Protein AF-A0A661RQL8-F1 (afdb_monomer_lite)

Radius of gyration: 12.85 Å; chains: 1; bounding box: 26×26×41 Å

pLDDT: mean 89.5, std 8.92, range [49.56, 96.62]

Sequence (83 aa):
MEEMTFVQKIILDSDCESFKQAIISNLRSDREDPIFEELEAYSWRVNSWEPEYAQKIINELKTRGEVITKKINGYPRYFLVKS

Secondary structure (DSSP, 8-state):
-PPPPHHHHHHHHHHHHHHHHHHHHHHTTT--S-BHHHHHHH-HHHHTS-HHHHHHHHHHHHHTTSEEEEEETTEEEEEEPP-

Foldseek 3Di:
DDDDDPVNVVVLVVVLVLLVVLVVQCVVVVDPFDFLVSSLVSGVSSVPDDPVRNVVSVVVCVVVVQWDWDQDPNTTTIDGDDD

Structure (mmCIF, N/CA/C/O backbone):
data_AF-A0A661RQL8-F1
#
_entry.id   AF-A0A661RQL8-F1
#
loop_
_atom_site.group_PDB
_atom_site.id
_atom_site.type_symbol
_atom_site.label_atom_id
_atom_site.label_alt_id
_atom_site.label_comp_id
_atom_site.label_asym_id
_atom_site.label_entity_id
_atom_site.label_seq_id
_atom_site.pdbx_PDB_ins_code
_atom_site.Cartn_x
_atom_site.Cartn_y
_atom_site.Cartn_z
_atom_site.occupancy
_atom_site.B_iso_or_equiv
_atom_site.auth_seq_id
_atom_site.auth_comp_id
_atom_site.auth_asym_id
_atom_site.auth_atom_id
_atom_site.pdbx_PDB_model_num
ATOM 1 N N . MET A 1 1 ? -5.710 -4.714 24.256 1.00 49.56 1 MET A N 1
ATOM 2 C CA . MET A 1 1 ? -5.898 -3.932 23.020 1.00 49.56 1 MET A CA 1
ATOM 3 C C . MET A 1 1 ? -5.495 -2.521 23.397 1.00 49.56 1 MET A C 1
ATOM 5 O O . MET A 1 1 ? -6.203 -1.924 24.193 1.00 49.56 1 MET A O 1
ATOM 9 N N . GLU A 1 2 ? -4.293 -2.078 23.028 1.00 66.38 2 GLU A N 1
ATOM 10 C CA . GLU A 1 2 ? -3.876 -0.700 23.324 1.00 66.38 2 GLU A CA 1
ATOM 11 C C . GLU A 1 2 ? -4.719 0.258 22.484 1.00 66.38 2 GLU A C 1
ATOM 13 O O . GLU A 1 2 ? -4.851 0.071 21.272 1.00 66.38 2 GLU A O 1
ATOM 18 N N . GLU A 1 3 ? -5.324 1.252 23.131 1.00 78.25 3 GLU A N 1
ATOM 19 C CA . GLU A 1 3 ? -6.020 2.320 22.424 1.00 78.25 3 GLU A CA 1
ATOM 20 C C . GLU A 1 3 ? -4.996 3.190 21.695 1.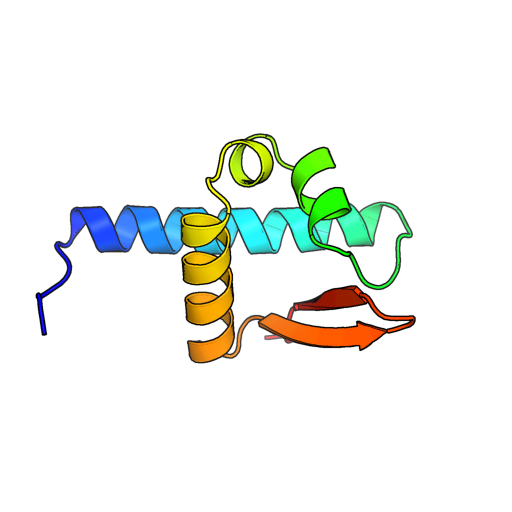00 78.25 3 GLU A C 1
ATOM 22 O O . GLU A 1 3 ? -4.053 3.720 22.285 1.00 78.25 3 GLU A O 1
ATOM 27 N N . MET A 1 4 ? -5.183 3.329 20.384 1.00 82.25 4 MET A N 1
ATOM 28 C CA . MET A 1 4 ? -4.367 4.212 19.564 1.00 82.25 4 MET A CA 1
ATOM 29 C C . MET A 1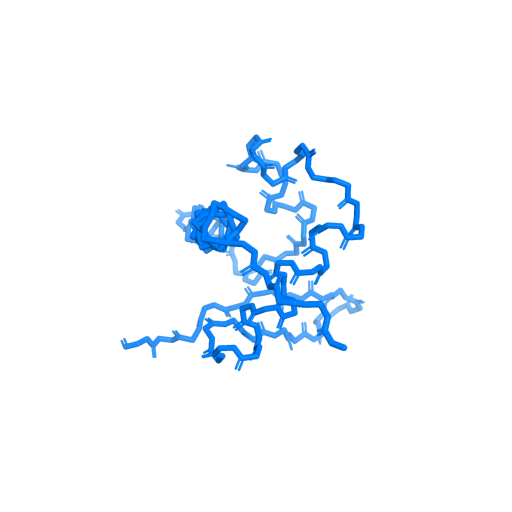 4 ? -4.669 5.664 19.933 1.00 82.25 4 MET A C 1
ATOM 31 O O . MET A 1 4 ? -5.826 6.086 19.949 1.00 82.25 4 MET A O 1
ATOM 35 N N . THR A 1 5 ? -3.630 6.448 20.200 1.00 90.75 5 THR A N 1
ATOM 36 C CA . THR A 1 5 ? -3.799 7.874 20.497 1.00 90.75 5 THR A CA 1
ATOM 37 C C . THR A 1 5 ? -4.333 8.630 19.277 1.00 90.75 5 THR A C 1
ATOM 39 O O . THR A 1 5 ? -4.108 8.244 18.126 1.00 90.75 5 THR A O 1
ATOM 42 N N . PHE A 1 6 ? -4.991 9.766 19.514 1.00 88.69 6 PHE A N 1
ATOM 43 C CA . PHE A 1 6 ? -5.495 10.632 18.443 1.00 88.69 6 PHE A CA 1
ATOM 44 C C . PHE A 1 6 ? -4.394 11.053 17.450 1.00 88.69 6 PHE A C 1
ATOM 46 O O . PHE A 1 6 ? -4.608 11.043 16.240 1.00 88.69 6 PHE A O 1
ATOM 53 N N . VAL A 1 7 ? -3.191 11.351 17.953 1.00 91.06 7 VAL A N 1
ATOM 54 C CA . VAL A 1 7 ? -2.033 11.724 17.124 1.00 91.06 7 VAL A CA 1
ATOM 55 C C . VAL A 1 7 ? -1.578 10.556 16.248 1.00 91.06 7 VAL A C 1
ATOM 57 O O . VAL A 1 7 ? -1.365 10.734 15.051 1.00 91.06 7 VAL A O 1
ATOM 60 N N . GLN A 1 8 ? -1.482 9.350 16.813 1.00 89.81 8 GLN A N 1
ATOM 61 C CA . GLN A 1 8 ? -1.119 8.149 16.054 1.00 89.81 8 GLN A CA 1
ATOM 62 C C . GLN A 1 8 ? -2.137 7.841 14.952 1.00 89.81 8 GLN A C 1
ATOM 64 O O . GLN A 1 8 ? -1.741 7.432 13.864 1.00 89.81 8 GLN A O 1
ATOM 69 N N . LYS A 1 9 ? -3.428 8.087 15.203 1.00 90.62 9 LYS A N 1
ATOM 70 C CA . LYS A 1 9 ? -4.478 7.920 14.194 1.00 90.62 9 LYS A CA 1
ATOM 71 C C . LYS A 1 9 ? -4.319 8.896 13.023 1.00 90.62 9 LYS A C 1
ATOM 73 O O . LYS A 1 9 ? -4.393 8.469 11.878 1.00 90.62 9 LYS A O 1
ATOM 78 N N . ILE A 1 10 ? -4.037 10.173 13.293 1.00 93.12 10 ILE A N 1
ATOM 79 C CA . ILE A 1 10 ? -3.791 11.171 12.234 1.00 93.12 10 ILE A CA 1
ATOM 80 C C . ILE A 1 10 ? -2.590 10.773 11.368 1.00 93.12 10 ILE A C 1
ATOM 82 O O . ILE A 1 10 ? -2.652 10.869 10.142 1.00 93.12 10 ILE A O 1
ATOM 86 N N . ILE A 1 11 ? -1.500 10.324 11.999 1.00 93.50 11 ILE A N 1
ATOM 87 C CA . ILE A 1 11 ? -0.300 9.874 11.282 1.00 93.50 11 ILE A CA 1
ATOM 88 C C . ILE A 1 11 ? -0.639 8.670 10.399 1.00 93.50 11 ILE A C 1
ATOM 90 O O . ILE A 1 11 ? -0.337 8.692 9.207 1.00 93.50 11 ILE A O 1
ATOM 94 N N . LEU A 1 12 ? -1.334 7.673 10.959 1.00 93.81 12 LEU A N 1
ATOM 95 C CA . LEU A 1 12 ? -1.771 6.482 10.233 1.00 93.81 12 LEU A CA 1
ATOM 96 C C . LEU A 1 12 ? -2.627 6.838 9.012 1.00 93.81 12 LEU A C 1
ATOM 98 O O . LEU A 1 12 ? -2.377 6.324 7.925 1.00 93.81 12 LEU A O 1
ATOM 102 N N . ASP A 1 13 ? -3.602 7.733 9.168 1.00 94.50 13 ASP A N 1
ATOM 103 C CA . ASP A 1 13 ? -4.469 8.168 8.070 1.00 94.50 13 ASP A CA 1
ATOM 104 C C . ASP A 1 13 ? -3.672 8.912 6.982 1.00 94.50 13 ASP A C 1
ATOM 106 O O . ASP A 1 13 ? -3.869 8.676 5.788 1.00 94.50 13 ASP A O 1
ATOM 110 N N . SER A 1 14 ? -2.716 9.760 7.378 1.00 95.44 14 SER A N 1
ATOM 111 C CA . SER A 1 14 ? -1.825 10.464 6.447 1.00 95.44 14 SER A CA 1
ATOM 112 C C . SER A 1 14 ? -0.904 9.513 5.673 1.00 95.44 14 SER A C 1
ATOM 114 O O . SER A 1 14 ? -0.660 9.717 4.480 1.00 95.44 14 SER A O 1
ATOM 116 N N . ASP A 1 15 ? -0.394 8.470 6.326 1.00 96.00 15 ASP A N 1
ATOM 117 C CA . ASP A 1 15 ? 0.436 7.452 5.683 1.00 96.00 15 ASP A CA 1
ATOM 118 C C . ASP A 1 15 ? -0.387 6.554 4.753 1.00 96.00 15 ASP A C 1
ATOM 120 O O . ASP A 1 15 ? 0.036 6.291 3.627 1.00 96.00 15 ASP A O 1
ATOM 124 N N . CYS A 1 16 ? -1.606 6.180 5.149 1.00 95.94 16 CYS A N 1
ATOM 125 C CA . CYS A 1 16 ? -2.554 5.485 4.276 1.00 95.94 16 CYS A CA 1
ATOM 126 C C . CYS A 1 16 ? -2.810 6.277 2.984 1.00 95.94 16 CYS A C 1
ATOM 128 O O . CYS A 1 16 ? -2.731 5.722 1.887 1.00 95.94 16 CYS A O 1
ATOM 130 N N . GLU A 1 17 ? -3.050 7.586 3.091 1.00 95.75 17 GLU A N 1
ATOM 131 C CA . GLU A 1 17 ? -3.220 8.447 1.919 1.00 95.75 17 GLU A CA 1
ATOM 132 C C . GLU A 1 17 ? -1.947 8.516 1.066 1.00 95.75 17 GLU A C 1
ATOM 134 O O . GLU A 1 17 ? -2.010 8.408 -0.157 1.00 95.75 17 GLU A O 1
ATOM 139 N N . SER A 1 18 ? -0.776 8.600 1.700 1.00 95.44 18 SER A N 1
ATOM 140 C CA . SER A 1 18 ? 0.512 8.626 0.995 1.00 95.44 18 SER A CA 1
ATOM 141 C C . SER A 1 18 ? 0.745 7.355 0.172 1.00 95.44 18 SER A C 1
ATOM 143 O O . SER A 1 18 ? 1.232 7.432 -0.958 1.00 95.44 18 SER A O 1
ATOM 145 N N . PHE A 1 19 ? 0.347 6.191 0.693 1.00 95.56 19 PHE A N 1
ATOM 146 C CA . PHE A 1 19 ? 0.418 4.934 -0.050 1.00 95.56 19 PHE A CA 1
ATOM 147 C C . PHE A 1 19 ? -0.543 4.921 -1.248 1.00 95.56 19 PHE A C 1
ATOM 149 O O . PHE A 1 19 ? -0.147 4.559 -2.356 1.00 95.56 19 PHE A O 1
ATOM 156 N N . LYS A 1 20 ? -1.788 5.385 -1.075 1.00 94.62 20 LYS A N 1
ATOM 157 C CA . LYS A 1 20 ? -2.754 5.489 -2.184 1.00 94.62 20 LYS A CA 1
ATOM 158 C C . LYS A 1 20 ? -2.270 6.436 -3.282 1.00 94.62 20 LYS A C 1
ATOM 160 O O . LYS A 1 20 ? -2.386 6.109 -4.463 1.00 94.62 20 LYS A O 1
ATOM 165 N N . GLN A 1 21 ? -1.671 7.569 -2.915 1.00 93.38 21 GLN A N 1
ATOM 166 C CA . GLN A 1 21 ? -1.085 8.502 -3.880 1.00 93.38 21 GLN A CA 1
ATOM 167 C C . GLN A 1 21 ? 0.099 7.892 -4.641 1.00 93.38 21 GLN A C 1
ATOM 169 O O . GLN A 1 21 ? 0.250 8.161 -5.835 1.00 93.38 21 GLN A O 1
ATOM 174 N N . ALA A 1 22 ? 0.901 7.032 -4.004 1.00 93.31 22 ALA A N 1
ATOM 175 C CA . ALA A 1 22 ? 1.955 6.290 -4.696 1.00 93.31 22 ALA A CA 1
ATOM 176 C C . ALA A 1 22 ? 1.371 5.362 -5.777 1.00 93.31 22 ALA A C 1
ATOM 178 O O . ALA A 1 22 ? 1.868 5.349 -6.903 1.00 93.31 22 ALA A O 1
ATOM 179 N N . ILE A 1 23 ? 0.267 4.660 -5.477 1.00 92.81 23 ILE A N 1
ATOM 180 C CA . ILE A 1 23 ? -0.443 3.822 -6.461 1.00 92.81 23 ILE A CA 1
ATOM 181 C C . ILE A 1 23 ? -0.950 4.678 -7.628 1.00 92.81 23 ILE A C 1
ATOM 183 O O . ILE A 1 23 ? -0.705 4.344 -8.784 1.00 92.81 23 ILE A O 1
ATOM 187 N N . ILE A 1 24 ? -1.602 5.812 -7.349 1.00 90.94 24 ILE A N 1
ATOM 188 C CA . ILE A 1 24 ? -2.106 6.731 -8.389 1.00 90.94 24 ILE A CA 1
ATOM 189 C C . ILE A 1 24 ? -0.966 7.241 -9.274 1.00 90.94 24 ILE A C 1
ATOM 191 O O . ILE A 1 24 ? -1.113 7.316 -10.493 1.00 90.94 24 ILE A O 1
ATOM 195 N N . SER A 1 25 ? 0.166 7.597 -8.670 1.00 89.50 25 SER A N 1
ATOM 196 C CA . SER A 1 25 ? 1.328 8.133 -9.385 1.00 89.50 25 SER A CA 1
ATOM 197 C C . SER A 1 25 ? 1.961 7.088 -10.303 1.00 89.50 25 SER A C 1
ATOM 199 O O . SER A 1 25 ? 2.332 7.401 -11.435 1.00 89.50 25 SER A O 1
ATOM 201 N N . ASN A 1 26 ? 2.019 5.835 -9.848 1.00 88.38 26 ASN A N 1
ATOM 202 C CA . ASN A 1 26 ? 2.478 4.715 -10.658 1.00 88.38 26 ASN A CA 1
ATOM 203 C C . ASN A 1 26 ? 1.533 4.446 -11.847 1.00 88.38 26 ASN A C 1
ATOM 205 O O . ASN A 1 26 ? 1.996 4.415 -12.985 1.00 88.38 26 ASN A O 1
ATOM 209 N N . LEU A 1 27 ? 0.214 4.398 -11.610 1.00 84.88 27 LEU A N 1
ATOM 210 C CA . LEU A 1 27 ? -0.796 4.205 -12.663 1.00 84.88 27 LEU A CA 1
ATOM 211 C C . LEU A 1 27 ? -0.776 5.315 -13.727 1.00 84.88 27 LEU A C 1
ATOM 213 O O . LEU A 1 27 ? -0.987 5.048 -14.904 1.00 84.88 27 LEU A O 1
ATOM 217 N N . ARG A 1 28 ? -0.500 6.569 -13.338 1.00 82.81 28 ARG A N 1
ATOM 218 C CA . ARG A 1 28 ? -0.342 7.698 -14.281 1.00 82.81 28 ARG A CA 1
ATOM 219 C C . ARG A 1 28 ? 0.886 7.579 -15.184 1.00 82.81 28 ARG A C 1
ATOM 221 O O . ARG A 1 28 ? 0.977 8.315 -16.158 1.00 82.81 28 ARG A O 1
ATOM 228 N N . SER A 1 29 ? 1.825 6.701 -14.846 1.00 78.31 29 SER A N 1
ATOM 229 C CA . SER A 1 29 ? 3.049 6.463 -15.613 1.00 78.31 29 SER A CA 1
ATOM 230 C C . SER A 1 29 ? 2.906 5.278 -16.584 1.00 78.31 29 SER A C 1
ATOM 232 O O . SER A 1 29 ? 3.914 4.664 -16.928 1.00 78.31 29 SER A O 1
ATOM 234 N N . ASP A 1 30 ? 1.670 4.927 -16.970 1.00 73.56 30 ASP A N 1
ATOM 235 C CA . ASP A 1 30 ? 1.299 3.776 -17.816 1.00 73.56 30 ASP A CA 1
ATOM 236 C C . ASP A 1 30 ? 1.807 2.416 -17.304 1.00 73.56 30 ASP A C 1
ATOM 238 O O . ASP A 1 30 ? 1.951 1.451 -18.058 1.00 73.56 30 ASP A O 1
ATOM 242 N N . ARG A 1 31 ? 2.082 2.316 -15.999 1.00 71.81 31 ARG A N 1
ATOM 243 C CA . ARG A 1 31 ? 2.406 1.048 -15.347 1.00 71.81 31 ARG A CA 1
ATOM 244 C C . ARG A 1 31 ? 1.129 0.446 -14.793 1.00 71.81 31 ARG A C 1
ATOM 246 O O . ARG A 1 31 ? 0.509 0.992 -13.882 1.00 71.81 31 ARG A O 1
ATOM 253 N N . GLU A 1 32 ? 0.736 -0.679 -15.368 1.00 71.56 32 GLU A N 1
ATOM 254 C CA . GLU A 1 32 ? -0.368 -1.472 -14.850 1.00 71.56 32 GLU A CA 1
ATOM 255 C C . GLU A 1 32 ? 0.135 -2.314 -13.671 1.00 71.56 32 GLU A C 1
ATOM 257 O O . GLU A 1 32 ? 1.199 -2.936 -13.726 1.00 71.56 32 GLU A O 1
ATOM 262 N N . ASP A 1 33 ? -0.650 -2.317 -12.596 1.00 80.38 33 ASP A N 1
ATOM 263 C CA . ASP A 1 33 ? -0.486 -3.180 -11.430 1.00 80.38 33 ASP A CA 1
ATOM 264 C C . ASP A 1 33 ? 0.838 -2.948 -10.662 1.00 80.38 33 ASP A C 1
ATOM 266 O O . ASP A 1 33 ? 1.758 -3.749 -10.777 1.00 80.38 33 ASP A O 1
ATOM 270 N N . PRO A 1 34 ? 0.995 -1.903 -9.834 1.00 87.06 34 PRO A N 1
ATOM 271 C CA . PRO A 1 34 ? 2.263 -1.651 -9.142 1.00 87.06 34 PRO A CA 1
ATOM 272 C C . PRO A 1 34 ? 2.663 -2.751 -8.151 1.00 87.06 34 PRO A C 1
ATOM 274 O O . PRO A 1 34 ? 1.832 -3.204 -7.354 1.00 87.06 34 PRO A O 1
ATOM 277 N N . ILE A 1 35 ? 3.952 -3.112 -8.131 1.00 92.38 35 ILE A N 1
ATOM 278 C CA . ILE A 1 35 ? 4.588 -3.807 -6.990 1.00 92.38 35 ILE A CA 1
ATOM 279 C C . ILE A 1 35 ? 5.110 -2.797 -5.961 1.00 92.38 35 ILE A C 1
ATOM 281 O O . ILE A 1 35 ? 5.212 -1.605 -6.249 1.00 92.38 35 ILE A O 1
ATOM 285 N N . PHE A 1 36 ? 5.441 -3.257 -4.752 1.00 91.50 36 PHE A N 1
ATOM 286 C CA . PHE A 1 36 ? 5.825 -2.361 -3.655 1.00 91.50 36 PHE A CA 1
ATOM 287 C C . PHE A 1 36 ? 7.096 -1.567 -3.977 1.00 91.50 36 PHE A C 1
ATOM 289 O O . PHE A 1 36 ? 7.125 -0.358 -3.783 1.00 91.50 36 PHE A O 1
ATOM 296 N N . GLU A 1 37 ? 8.085 -2.225 -4.572 1.00 90.12 37 GLU A N 1
ATOM 297 C CA . GLU A 1 37 ? 9.373 -1.649 -4.962 1.00 90.12 37 GLU A CA 1
ATOM 298 C C . GLU A 1 37 ? 9.207 -0.481 -5.947 1.00 90.12 37 GLU A C 1
ATOM 300 O O . GLU A 1 37 ? 9.963 0.490 -5.937 1.00 90.12 37 GLU A O 1
ATOM 305 N N . GLU A 1 38 ? 8.180 -0.537 -6.797 1.00 89.81 38 GLU A N 1
ATOM 306 C CA . GLU A 1 38 ? 7.858 0.577 -7.681 1.00 89.81 38 GLU A CA 1
ATOM 307 C C . GLU A 1 38 ? 7.200 1.720 -6.910 1.00 89.81 38 GLU A C 1
ATOM 309 O O . GLU A 1 38 ? 7.522 2.879 -7.150 1.00 89.81 38 GLU A O 1
ATOM 314 N N . LEU A 1 39 ? 6.305 1.421 -5.965 1.00 90.94 39 LEU A N 1
ATOM 315 C CA . LEU A 1 39 ? 5.673 2.440 -5.123 1.00 90.94 39 LEU A CA 1
ATOM 316 C C . LEU A 1 39 ? 6.699 3.191 -4.266 1.00 90.94 39 LEU A C 1
ATOM 318 O O . LEU A 1 39 ? 6.584 4.408 -4.119 1.00 90.94 39 LEU A O 1
ATOM 322 N N . GLU A 1 40 ? 7.718 2.494 -3.757 1.00 91.56 40 GLU A N 1
ATOM 323 C CA . GLU A 1 40 ? 8.857 3.103 -3.065 1.00 91.56 40 GLU A CA 1
ATOM 324 C C . GLU A 1 40 ? 9.593 4.093 -3.971 1.00 91.56 40 GLU A C 1
ATOM 326 O O . GLU A 1 40 ? 9.830 5.234 -3.580 1.00 91.56 40 GLU A O 1
ATOM 331 N N . ALA A 1 41 ? 9.895 3.705 -5.213 1.00 86.06 41 ALA A N 1
ATOM 332 C CA . ALA A 1 41 ? 10.623 4.562 -6.148 1.00 86.06 41 ALA A CA 1
ATOM 333 C C . ALA A 1 41 ? 9.887 5.878 -6.477 1.00 86.06 41 ALA A C 1
ATOM 335 O O . ALA A 1 41 ? 10.531 6.882 -6.786 1.00 86.06 41 ALA A O 1
ATOM 336 N N . TYR A 1 42 ? 8.552 5.893 -6.400 1.00 80.00 42 TYR A N 1
ATOM 337 C CA . TYR A 1 42 ? 7.725 7.065 -6.718 1.00 80.00 42 TYR A CA 1
ATOM 338 C C . TYR A 1 42 ? 7.266 7.867 -5.495 1.00 80.00 42 TYR A C 1
ATOM 340 O O . TYR A 1 42 ? 6.674 8.936 -5.655 1.00 80.00 42 TYR A O 1
ATOM 348 N N . SER A 1 43 ? 7.536 7.395 -4.276 1.00 87.62 43 SER A N 1
ATOM 349 C CA . SER A 1 43 ? 7.144 8.085 -3.050 1.00 87.62 43 SER A CA 1
ATOM 350 C C . SER A 1 43 ? 8.254 8.016 -2.013 1.00 87.62 43 SER A C 1
ATOM 352 O O . SER A 1 43 ? 8.434 7.001 -1.347 1.00 87.62 43 SER A O 1
ATOM 354 N N . TRP A 1 44 ? 8.948 9.144 -1.811 1.00 87.75 44 TRP A N 1
ATOM 355 C CA . TRP A 1 44 ? 9.987 9.290 -0.778 1.00 87.75 44 TRP A CA 1
ATOM 356 C C . TRP A 1 44 ? 9.487 8.871 0.609 1.00 87.75 44 TRP A C 1
ATOM 358 O O . TRP A 1 44 ? 10.238 8.329 1.413 1.00 87.75 44 TRP A O 1
ATOM 368 N N . ARG A 1 45 ? 8.197 9.099 0.875 1.00 89.44 45 ARG A N 1
ATOM 369 C CA . ARG A 1 45 ? 7.562 8.736 2.135 1.00 89.44 45 ARG A CA 1
ATOM 370 C C . ARG A 1 45 ? 7.412 7.223 2.261 1.00 89.44 45 ARG A C 1
ATOM 372 O O . ARG A 1 45 ? 7.802 6.688 3.288 1.00 89.44 45 ARG A O 1
ATOM 379 N N . VAL A 1 46 ? 6.942 6.540 1.214 1.00 91.69 46 VAL A N 1
ATOM 380 C CA . VAL A 1 46 ? 6.857 5.067 1.199 1.00 91.69 46 VAL A CA 1
ATOM 381 C C . VAL A 1 46 ? 8.251 4.440 1.264 1.00 91.69 46 VAL A C 1
ATOM 383 O O . VAL A 1 46 ? 8.456 3.520 2.042 1.00 91.69 46 VAL A O 1
ATOM 386 N N . ASN A 1 47 ? 9.222 4.986 0.526 1.00 92.88 47 ASN A N 1
ATOM 387 C CA . ASN A 1 47 ? 10.616 4.533 0.540 1.00 92.88 47 ASN A CA 1
ATOM 388 C C . ASN A 1 47 ? 11.281 4.637 1.922 1.00 92.88 47 ASN A C 1
ATOM 390 O O . ASN A 1 47 ? 12.182 3.869 2.231 1.00 92.88 47 ASN A O 1
ATOM 394 N N . SER A 1 48 ? 10.849 5.594 2.747 1.00 93.94 48 SER A N 1
ATOM 395 C CA . SER A 1 48 ? 11.381 5.781 4.101 1.00 93.94 48 SER A CA 1
ATOM 396 C C . SER A 1 48 ? 10.801 4.823 5.145 1.00 93.94 48 SER A C 1
ATOM 398 O O . SER A 1 48 ? 11.210 4.871 6.305 1.00 93.94 48 SER A O 1
ATOM 400 N N . TRP A 1 49 ? 9.814 4.000 4.784 1.00 95.12 49 TRP A N 1
ATOM 401 C CA . TRP A 1 49 ? 9.161 3.114 5.737 1.00 95.12 49 TRP A CA 1
ATOM 402 C C . TRP A 1 49 ? 9.942 1.825 5.946 1.00 95.12 49 T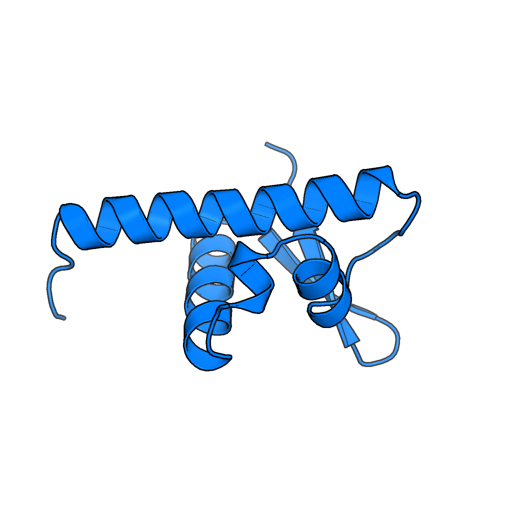RP A C 1
ATOM 404 O O . TRP A 1 49 ? 10.299 1.128 5.003 1.00 95.12 49 TRP A O 1
ATOM 414 N N . GLU A 1 50 ? 10.096 1.450 7.213 1.00 95.12 50 GLU A N 1
ATOM 415 C CA . GLU A 1 50 ? 10.521 0.100 7.566 1.00 95.12 50 GLU A CA 1
ATOM 416 C C . GLU A 1 50 ? 9.514 -0.933 7.020 1.00 95.12 50 GLU A C 1
ATOM 418 O O . GLU A 1 50 ? 8.299 -0.682 7.065 1.00 95.12 50 GLU A O 1
ATOM 423 N N . PRO A 1 51 ? 9.962 -2.120 6.566 1.00 92.06 51 PRO A N 1
ATOM 424 C CA . PRO A 1 51 ? 9.085 -3.121 5.953 1.00 92.06 51 PRO A CA 1
ATOM 425 C C . PRO A 1 51 ? 7.866 -3.498 6.809 1.00 92.06 51 PRO A C 1
ATOM 427 O O . PRO A 1 51 ? 6.748 -3.622 6.304 1.00 92.06 51 PRO A O 1
ATOM 430 N N . GLU A 1 52 ? 8.050 -3.634 8.125 1.00 94.38 52 GLU A N 1
ATOM 431 C CA . GLU A 1 52 ? 6.961 -3.947 9.061 1.00 94.38 52 GLU A CA 1
ATOM 432 C C . GLU A 1 52 ? 5.927 -2.817 9.144 1.00 94.38 52 GLU A C 1
ATOM 434 O O . GLU A 1 52 ? 4.718 -3.066 9.215 1.00 94.38 52 GLU A O 1
ATOM 439 N N . TYR A 1 53 ? 6.390 -1.565 9.093 1.00 94.88 53 TYR A N 1
ATOM 440 C CA . TYR A 1 53 ? 5.519 -0.397 9.112 1.00 94.88 53 TYR A CA 1
ATOM 441 C C . TYR A 1 53 ? 4.717 -0.287 7.817 1.00 94.88 53 TYR A C 1
ATOM 443 O O . TYR A 1 53 ? 3.495 -0.142 7.861 1.00 94.88 53 TYR A O 1
ATOM 451 N N . ALA A 1 54 ? 5.370 -0.457 6.667 1.00 95.00 54 ALA A N 1
ATOM 452 C CA . ALA A 1 54 ? 4.690 -0.500 5.379 1.00 95.00 54 ALA A CA 1
ATOM 453 C C . ALA A 1 54 ? 3.606 -1.590 5.348 1.00 95.00 54 ALA A C 1
ATOM 455 O O . ALA A 1 54 ? 2.471 -1.338 4.932 1.00 95.00 54 ALA A O 1
ATOM 456 N N . GLN A 1 55 ? 3.910 -2.783 5.872 1.00 95.19 55 GLN A N 1
ATOM 457 C CA . GLN A 1 55 ? 2.941 -3.871 5.961 1.00 95.19 55 GLN A CA 1
ATOM 458 C C . GLN A 1 55 ? 1.746 -3.517 6.858 1.00 95.19 55 GLN A C 1
ATOM 460 O O . GLN A 1 55 ? 0.613 -3.886 6.535 1.00 95.19 55 GLN A O 1
ATOM 465 N N . LYS A 1 56 ? 1.963 -2.772 7.949 1.00 95.69 56 LYS A N 1
ATOM 466 C CA . LYS A 1 56 ? 0.884 -2.250 8.800 1.00 95.69 56 LYS A CA 1
ATOM 467 C C . LYS A 1 56 ? -0.036 -1.304 8.023 1.00 95.69 56 LYS A C 1
ATOM 469 O O . LYS A 1 56 ? -1.249 -1.491 8.082 1.00 95.69 56 LYS A O 1
ATOM 474 N N . ILE A 1 57 ? 0.516 -0.353 7.265 1.00 96.62 57 ILE A N 1
ATOM 475 C CA . ILE A 1 57 ? -0.267 0.572 6.424 1.00 96.62 57 ILE A CA 1
ATOM 476 C C . ILE A 1 57 ? -1.088 -0.197 5.379 1.00 96.62 57 ILE A C 1
ATOM 478 O O . ILE A 1 57 ? -2.287 0.029 5.226 1.00 96.62 57 ILE A O 1
ATOM 482 N N . ILE A 1 58 ? -0.468 -1.163 4.697 1.00 95.69 58 ILE A N 1
ATOM 483 C CA . ILE A 1 58 ? -1.141 -2.004 3.697 1.00 95.69 58 ILE A CA 1
ATOM 484 C C . ILE A 1 58 ? -2.286 -2.805 4.330 1.00 95.69 58 ILE A C 1
ATOM 486 O O . ILE A 1 58 ? -3.365 -2.911 3.747 1.00 95.69 58 ILE A O 1
ATOM 490 N N . ASN A 1 59 ? -2.064 -3.390 5.509 1.00 96.25 59 ASN A N 1
ATOM 491 C CA . ASN A 1 59 ? -3.087 -4.159 6.218 1.00 96.25 59 ASN A CA 1
ATOM 492 C C . ASN A 1 59 ? -4.249 -3.277 6.678 1.00 96.25 59 ASN A C 1
ATOM 494 O O . ASN A 1 59 ? -5.402 -3.695 6.577 1.00 96.25 59 ASN A O 1
ATOM 498 N N . GLU A 1 60 ? -3.958 -2.061 7.134 1.00 96.38 60 GLU A N 1
ATOM 499 C CA . GLU A 1 60 ? -4.975 -1.076 7.493 1.00 96.38 60 GLU A CA 1
ATOM 500 C C . GLU A 1 60 ? -5.841 -0.722 6.275 1.00 96.38 60 GLU A C 1
ATOM 502 O O . GLU A 1 60 ? -7.061 -0.864 6.320 1.00 96.38 60 GLU A O 1
ATOM 507 N N . LEU A 1 61 ? -5.224 -0.374 5.142 1.00 96.44 61 LEU A N 1
ATOM 508 C CA . LEU A 1 61 ? -5.937 -0.059 3.897 1.00 96.44 61 LEU A CA 1
ATOM 509 C C . LEU A 1 61 ? -6.788 -1.227 3.379 1.00 96.44 61 LEU A C 1
ATOM 511 O O . LEU A 1 61 ? -7.898 -1.017 2.889 1.00 96.44 61 LEU A O 1
ATOM 515 N N . LYS A 1 62 ? -6.299 -2.466 3.510 1.00 95.56 62 LYS A N 1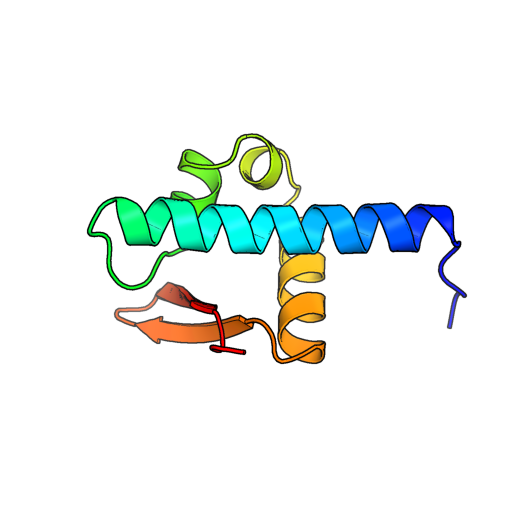
ATOM 516 C CA . LYS A 1 62 ? -7.078 -3.676 3.198 1.00 95.56 62 LYS A CA 1
ATOM 517 C C . LYS A 1 62 ? -8.268 -3.848 4.129 1.00 95.56 62 LYS A C 1
ATOM 519 O O . LYS A 1 62 ? -9.354 -4.177 3.667 1.00 95.56 62 LYS A O 1
ATOM 524 N N . THR A 1 63 ? -8.067 -3.615 5.424 1.00 95.75 63 THR A N 1
ATOM 525 C CA . THR A 1 63 ? -9.127 -3.702 6.439 1.00 95.75 63 THR A CA 1
ATOM 526 C C . THR A 1 63 ? -10.224 -2.672 6.170 1.00 95.75 63 THR A C 1
ATOM 528 O O . THR A 1 63 ? -11.403 -2.983 6.317 1.00 95.75 63 THR A O 1
ATOM 531 N N . ARG A 1 64 ? -9.850 -1.479 5.692 1.00 94.88 64 ARG A N 1
ATOM 532 C CA . ARG A 1 64 ? -10.781 -0.428 5.246 1.00 94.88 64 ARG A CA 1
ATOM 533 C C . ARG A 1 64 ? -11.445 -0.712 3.895 1.00 94.88 64 ARG A C 1
ATOM 535 O O . ARG A 1 64 ? -12.374 -0.006 3.521 1.00 94.88 64 ARG A O 1
ATOM 542 N N . GLY A 1 65 ? -10.982 -1.721 3.155 1.00 95.06 65 GLY A N 1
ATOM 543 C CA . GLY A 1 65 ? -11.472 -2.030 1.811 1.00 95.06 65 GLY A CA 1
ATOM 544 C C . GLY A 1 65 ? -11.046 -1.016 0.744 1.00 95.06 65 GLY A C 1
ATOM 545 O O . GLY A 1 65 ? -11.658 -0.965 -0.316 1.00 95.06 65 GLY A O 1
ATOM 546 N N . GLU A 1 66 ? -10.009 -0.216 1.001 1.00 95.75 66 GLU A N 1
ATOM 547 C CA . GLU A 1 66 ? -9.523 0.828 0.084 1.00 95.75 66 GLU A CA 1
ATOM 548 C C . GLU A 1 66 ? -8.483 0.292 -0.911 1.00 95.75 66 GLU A C 1
ATOM 550 O O . GLU A 1 66 ? -8.347 0.801 -2.026 1.00 95.75 66 GLU A O 1
ATOM 555 N N . VAL A 1 67 ? -7.750 -0.755 -0.519 1.00 95.06 67 VAL A N 1
ATOM 556 C CA . VAL A 1 67 ? -6.735 -1.417 -1.347 1.00 95.06 67 VAL A CA 1
ATOM 557 C C . VAL A 1 67 ? -6.975 -2.918 -1.373 1.00 95.06 67 VAL A C 1
ATOM 559 O O . VAL A 1 67 ? -7.173 -3.547 -0.335 1.00 95.06 67 VAL A O 1
ATOM 562 N N . ILE A 1 68 ? -6.861 -3.516 -2.557 1.00 94.81 68 ILE A N 1
ATOM 563 C CA . ILE A 1 68 ? -6.738 -4.968 -2.717 1.00 94.81 68 ILE A CA 1
ATOM 564 C C . ILE A 1 68 ? -5.334 -5.333 -3.191 1.00 94.81 68 ILE A C 1
ATOM 566 O O . ILE A 1 68 ? -4.676 -4.574 -3.904 1.00 94.81 68 ILE A O 1
ATOM 570 N N . THR A 1 69 ? -4.885 -6.532 -2.819 1.00 93.94 69 THR A N 1
ATOM 571 C CA . THR A 1 69 ? -3.642 -7.113 -3.336 1.00 93.94 69 THR A CA 1
ATO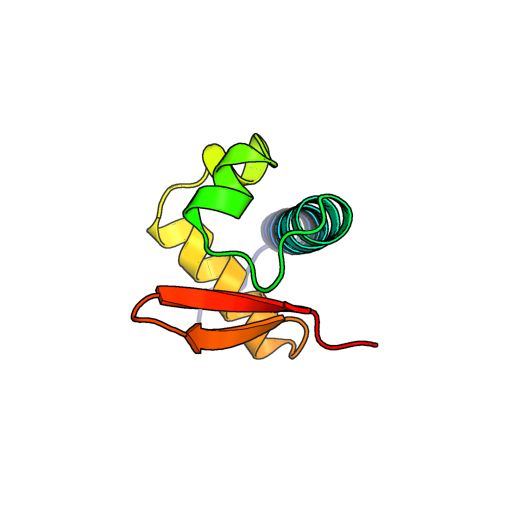M 572 C C . THR A 1 69 ? -3.956 -8.363 -4.137 1.00 93.94 69 THR A C 1
ATOM 574 O O . THR A 1 69 ? -4.683 -9.234 -3.659 1.00 93.94 69 THR A O 1
ATOM 577 N N . LYS A 1 70 ? -3.373 -8.481 -5.330 1.00 92.81 70 LYS A N 1
ATOM 578 C CA . LYS A 1 70 ? -3.398 -9.711 -6.133 1.00 92.81 70 LYS A CA 1
ATOM 579 C C . LYS A 1 70 ? -1.974 -10.178 -6.389 1.00 92.81 70 LYS A C 1
ATOM 581 O O . LYS A 1 70 ? -1.070 -9.360 -6.501 1.00 92.81 70 LYS A O 1
ATOM 586 N N . LYS A 1 71 ? -1.766 -11.490 -6.487 1.00 93.31 71 LYS A N 1
ATOM 587 C CA . LYS A 1 71 ? -0.468 -12.050 -6.874 1.00 93.31 71 LYS A CA 1
ATOM 588 C C . LYS A 1 71 ? -0.440 -12.235 -8.389 1.00 93.31 71 LYS A C 1
ATOM 590 O O . LYS A 1 71 ? -1.219 -13.030 -8.906 1.00 93.31 71 LYS A O 1
ATOM 595 N N . ILE A 1 72 ? 0.442 -11.521 -9.085 1.00 90.00 72 ILE A N 1
ATOM 596 C CA . ILE A 1 72 ? 0.609 -11.604 -10.546 1.00 90.00 72 ILE A CA 1
ATOM 597 C C . ILE A 1 72 ? 2.090 -11.827 -10.834 1.00 90.00 72 ILE A C 1
ATOM 599 O O . ILE A 1 72 ? 2.942 -11.106 -10.313 1.00 90.00 72 ILE A O 1
ATOM 603 N N . ASN A 1 73 ? 2.405 -12.860 -11.621 1.00 88.56 73 ASN A N 1
ATOM 604 C CA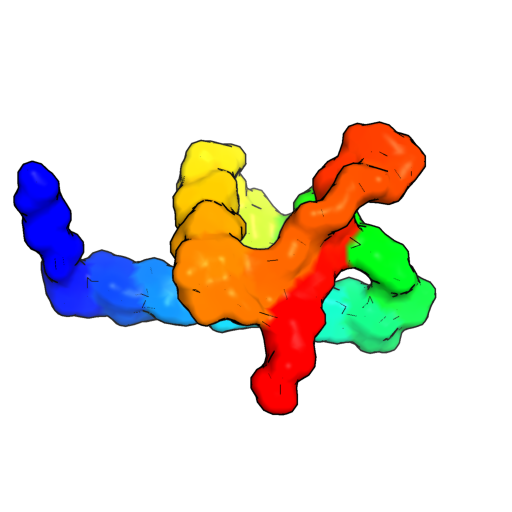 . ASN A 1 73 ? 3.779 -13.269 -11.940 1.00 88.56 73 ASN A CA 1
ATOM 605 C C . ASN A 1 73 ? 4.677 -13.458 -10.703 1.00 88.56 73 ASN A C 1
ATOM 607 O O . ASN A 1 73 ? 5.864 -13.163 -10.737 1.00 88.56 73 ASN A O 1
ATOM 611 N N . GLY A 1 74 ? 4.107 -13.930 -9.590 1.00 88.88 74 GLY A N 1
ATOM 612 C CA . GLY A 1 74 ? 4.850 -14.175 -8.350 1.00 88.88 74 GLY A CA 1
ATOM 613 C C . GLY A 1 74 ? 4.909 -12.994 -7.378 1.00 88.88 74 GLY A C 1
ATOM 614 O O . GLY A 1 74 ? 5.191 -13.227 -6.204 1.00 88.88 74 GLY A O 1
ATOM 615 N N . TYR A 1 75 ? 4.546 -11.783 -7.806 1.00 89.25 75 TYR A N 1
ATOM 616 C CA . TYR A 1 75 ? 4.662 -10.568 -6.997 1.00 89.25 75 TYR A CA 1
ATOM 617 C C . TYR A 1 75 ? 3.307 -10.082 -6.465 1.00 89.25 75 TYR A C 1
ATOM 619 O O . TYR A 1 75 ? 2.304 -10.179 -7.184 1.00 89.25 75 TYR A O 1
ATOM 627 N N . PRO A 1 76 ? 3.245 -9.564 -5.222 1.00 93.25 76 PRO A N 1
ATOM 628 C CA . PRO A 1 76 ? 2.072 -8.864 -4.719 1.00 93.25 76 PRO A CA 1
ATOM 629 C C . PRO A 1 76 ? 1.925 -7.518 -5.436 1.00 93.25 76 PRO A C 1
ATOM 631 O O . PRO A 1 76 ? 2.847 -6.708 -5.461 1.00 93.25 76 PRO A O 1
ATOM 634 N N . ARG A 1 77 ? 0.750 -7.295 -6.016 1.00 93.94 77 ARG A N 1
ATOM 635 C CA . ARG A 1 77 ? 0.407 -6.109 -6.801 1.00 93.94 77 ARG A CA 1
ATOM 636 C C . ARG A 1 77 ? -0.753 -5.382 -6.139 1.00 93.94 77 ARG A C 1
ATOM 638 O O . ARG A 1 77 ? -1.678 -6.048 -5.660 1.00 93.94 77 ARG A O 1
ATOM 645 N N . TYR A 1 78 ? -0.705 -4.055 -6.091 1.00 93.81 78 TYR A N 1
ATOM 646 C CA . TYR A 1 78 ? -1.615 -3.233 -5.288 1.00 93.81 78 TYR A CA 1
ATOM 647 C C . TYR A 1 78 ? -2.580 -2.434 -6.159 1.00 93.81 78 TYR A C 1
ATOM 649 O O . TYR A 1 78 ? -2.172 -1.765 -7.102 1.00 93.81 78 TYR A O 1
ATOM 657 N N . PHE A 1 79 ? -3.865 -2.474 -5.811 1.00 92.69 79 PHE A N 1
ATOM 658 C CA . PHE A 1 79 ? -4.922 -1.822 -6.578 1.00 92.69 79 PHE A CA 1
ATOM 659 C C . PHE A 1 79 ? -5.820 -1.022 -5.652 1.00 92.69 79 PHE A C 1
ATOM 661 O O . PHE A 1 79 ? -6.262 -1.540 -4.625 1.00 92.69 79 PHE A O 1
ATOM 668 N N . LEU A 1 80 ? -6.141 0.206 -6.054 1.00 92.94 80 LEU A N 1
ATOM 669 C CA . LEU A 1 80 ? -7.190 0.979 -5.405 1.00 92.94 80 LEU A CA 1
ATOM 670 C C . LEU A 1 80 ? -8.555 0.379 -5.731 1.00 92.94 80 LEU A C 1
ATOM 672 O O . LEU A 1 80 ? -8.871 0.109 -6.892 1.00 92.94 80 LEU A O 1
ATOM 676 N N . VAL A 1 81 ? -9.378 0.207 -4.704 1.00 91.31 81 VAL A N 1
ATOM 677 C CA . VAL A 1 81 ? -10.801 -0.068 -4.885 1.00 91.31 81 VAL A CA 1
ATOM 678 C C . VAL A 1 81 ? -11.459 1.259 -5.251 1.00 91.31 81 VAL A C 1
ATOM 680 O O . VAL A 1 81 ? -11.370 2.217 -4.486 1.00 91.31 81 VAL A O 1
ATOM 683 N N . LYS A 1 82 ? -12.067 1.357 -6.443 1.00 70.25 82 LYS A N 1
ATOM 684 C CA . LYS A 1 82 ? -12.822 2.560 -6.829 1.00 70.25 82 LYS A CA 1
ATOM 685 C C . LYS A 1 82 ? -13.923 2.807 -5.794 1.00 70.25 82 LYS A C 1
ATOM 687 O O . LYS A 1 82 ? -14.793 1.954 -5.627 1.00 70.25 82 LYS A O 1
ATOM 692 N N . SER A 1 83 ? -13.837 3.951 -5.120 1.00 52.12 83 SER A N 1
ATOM 693 C CA . SER A 1 83 ? -14.948 4.573 -4.393 1.00 52.12 83 SER A CA 1
ATOM 694 C C . SER A 1 83 ? -15.939 5.186 -5.375 1.00 52.12 83 SER A C 1
ATOM 696 O O . SER A 1 83 ? -15.473 5.697 -6.422 1.00 52.12 83 SER A O 1
#